Protein AF-A0A942EZL6-F1 (afdb_monomer_lite)

Radius of gyration: 17.62 Å; chains: 1; bounding box: 48×22×47 Å

Sequence (76 aa):
MAALLRNPRRGFPYNIAKISNEVEPEVTWSRYPGVDAGKLWIPSEEYSTDDANEIKEKSEKVIKIANDFISWWFRL

pLDDT: mean 84.79, std 16.09, range [37.59, 97.19]

Foldseek 3Di:
DPPVPPDPVPCLVVLLVVLCVVCVVVVVLQPDWDADPNDIRDNVVVDDPVNVVVNVVSVVVNVVSVVVVVCVVVVD

Secondary structure (DSSP, 8-state):
-TTGGG-TTTTHHHHHHHHHHHHHHHHHHTTS-EEETTEEE-HHHH--HHHHHHHHHHHHHHHHHHHHHHHHHHT-

Structure (mmCIF, N/CA/C/O backbone):
data_AF-A0A942EZL6-F1
#
_entry.id   AF-A0A942EZL6-F1
#
loop_
_atom_site.group_PDB
_atom_site.id
_atom_site.type_symbol
_atom_site.label_atom_id
_atom_site.label_alt_id
_atom_site.label_comp_id
_atom_site.label_asym_id
_atom_site.label_entity_id
_atom_site.label_seq_id
_atom_site.pdbx_PDB_ins_code
_atom_site.Cartn_x
_atom_site.Cartn_y
_atom_site.Cartn_z
_atom_site.occupancy
_atom_site.B_iso_or_equiv
_atom_site.auth_seq_id
_atom_site.auth_comp_id
_atom_site.auth_asym_id
_atom_site.auth_atom_id
_atom_site.pdbx_PDB_model_num
ATOM 1 N N . MET A 1 1 ? -34.356 -1.153 10.326 1.00 41.38 1 MET A N 1
ATOM 2 C CA . MET A 1 1 ? -33.989 -0.470 9.061 1.00 41.38 1 MET A CA 1
ATOM 3 C C . MET A 1 1 ? -33.997 1.067 9.133 1.00 41.38 1 MET A C 1
ATOM 5 O O . MET A 1 1 ? -33.145 1.680 8.511 1.00 41.38 1 MET A O 1
ATOM 9 N N . ALA A 1 2 ? -34.896 1.719 9.887 1.00 37.59 2 ALA A N 1
ATOM 10 C CA . ALA A 1 2 ? -35.060 3.186 9.852 1.00 37.59 2 ALA A CA 1
ATOM 11 C C . ALA A 1 2 ? -34.011 4.028 10.628 1.00 37.59 2 ALA A C 1
ATOM 13 O O . ALA A 1 2 ? -33.983 5.249 10.476 1.00 37.59 2 ALA A O 1
ATOM 14 N N . ALA A 1 3 ? -33.145 3.413 11.444 1.00 44.91 3 ALA A N 1
ATOM 15 C CA . ALA A 1 3 ? -32.157 4.136 12.260 1.00 44.91 3 ALA A CA 1
ATOM 16 C C . ALA A 1 3 ? -30.858 4.493 11.503 1.00 44.91 3 ALA A C 1
ATOM 18 O O . ALA A 1 3 ? -30.217 5.491 11.822 1.00 44.91 3 ALA A O 1
ATOM 19 N N . LEU A 1 4 ? -30.500 3.737 10.457 1.00 48.00 4 LEU A N 1
ATOM 20 C CA . LEU A 1 4 ? -29.273 3.957 9.671 1.00 48.00 4 LEU A CA 1
ATOM 21 C C . LEU A 1 4 ? -29.329 5.221 8.799 1.00 48.00 4 LEU A C 1
ATOM 23 O O . LEU A 1 4 ? -28.301 5.775 8.423 1.00 48.00 4 LEU A O 1
ATOM 27 N N . LEU A 1 5 ? -30.532 5.712 8.500 1.00 47.59 5 LEU A N 1
ATOM 28 C CA . LEU A 1 5 ? -30.737 6.833 7.588 1.00 47.59 5 LEU A CA 1
ATOM 29 C C . LEU A 1 5 ? -30.677 8.210 8.270 1.00 47.59 5 LEU A C 1
ATOM 31 O O . LEU A 1 5 ? -30.736 9.206 7.558 1.00 47.59 5 LEU A O 1
ATOM 35 N N . ARG A 1 6 ? -30.535 8.307 9.599 1.00 48.81 6 ARG A N 1
ATOM 36 C CA . ARG A 1 6 ? -30.530 9.602 10.316 1.00 48.81 6 ARG A CA 1
ATOM 37 C C . ARG A 1 6 ? -29.148 10.076 10.779 1.00 48.81 6 ARG A C 1
ATOM 39 O O . ARG A 1 6 ? -29.061 11.101 11.442 1.00 48.81 6 ARG A O 1
ATOM 46 N N . ASN A 1 7 ? -28.076 9.350 10.454 1.00 53.56 7 ASN A N 1
ATOM 47 C CA . ASN A 1 7 ? -26.730 9.676 10.927 1.00 53.56 7 ASN A CA 1
ATOM 48 C C . ASN A 1 7 ? -25.967 10.513 9.868 1.00 53.56 7 ASN A C 1
ATOM 50 O O . ASN A 1 7 ? -25.83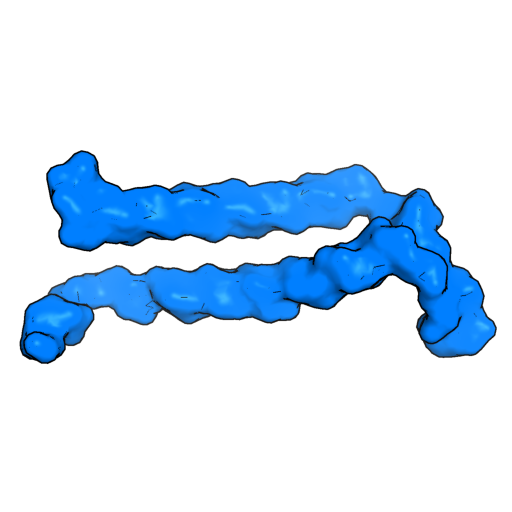5 10.043 8.735 1.00 53.56 7 ASN A O 1
ATOM 54 N N . PRO A 1 8 ? -25.440 11.713 10.189 1.00 49.72 8 PRO A N 1
ATOM 55 C CA . PRO A 1 8 ? -24.725 12.598 9.251 1.00 49.72 8 PRO A CA 1
ATOM 56 C C . PRO A 1 8 ? -23.455 12.007 8.599 1.00 49.72 8 PRO A C 1
ATOM 58 O O . PRO A 1 8 ? -22.845 12.644 7.747 1.00 49.72 8 PRO A O 1
ATOM 61 N N . ARG A 1 9 ? -23.057 10.773 8.932 1.00 55.59 9 ARG A N 1
ATOM 62 C CA . ARG A 1 9 ? -21.837 10.101 8.446 1.00 55.59 9 ARG A CA 1
ATOM 63 C C . ARG A 1 9 ? -22.015 9.270 7.162 1.00 55.59 9 ARG A C 1
ATOM 65 O O . ARG A 1 9 ? -21.242 8.347 6.919 1.00 55.59 9 ARG A O 1
ATOM 72 N N . ARG A 1 10 ? -23.000 9.581 6.309 1.00 51.94 10 ARG A N 1
ATOM 73 C CA . ARG A 1 10 ? -23.263 8.849 5.045 1.00 51.94 10 ARG A CA 1
ATOM 74 C C . ARG A 1 10 ? -22.0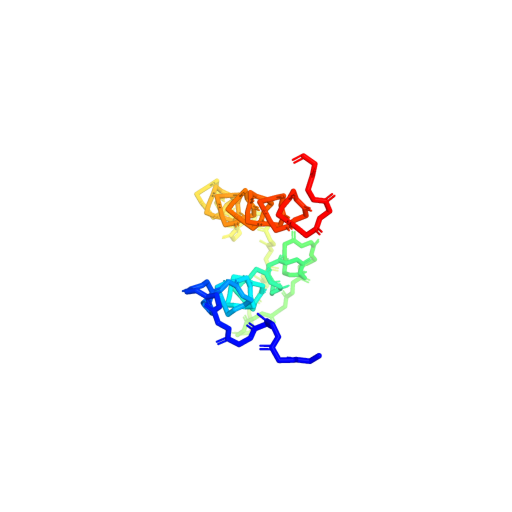90 8.828 4.041 1.00 51.94 10 ARG A C 1
ATOM 76 O O . ARG A 1 10 ? -22.126 8.030 3.116 1.00 51.94 10 ARG A O 1
ATOM 83 N N . GLY A 1 11 ? -21.044 9.639 4.231 1.00 55.50 11 GLY A N 1
ATOM 84 C CA . GLY A 1 11 ? -19.815 9.605 3.420 1.00 55.50 11 GLY A CA 1
ATOM 85 C C . GLY A 1 11 ? -18.780 8.541 3.827 1.00 55.50 11 GLY A C 1
ATOM 86 O O . GLY A 1 11 ? -17.771 8.389 3.145 1.00 55.50 11 GLY A O 1
ATOM 87 N N . PHE A 1 12 ? -19.006 7.810 4.925 1.00 66.38 12 PHE A N 1
ATOM 88 C CA . PHE A 1 12 ? -18.036 6.865 5.492 1.00 66.38 12 PHE A CA 1
ATOM 89 C C . PHE A 1 12 ? -17.647 5.705 4.548 1.00 66.38 12 PHE A C 1
ATOM 91 O O . PHE A 1 12 ? -16.454 5.551 4.280 1.00 66.38 12 PHE A O 1
ATOM 98 N N . PRO A 1 13 ? -18.595 4.926 3.979 1.00 67.31 13 PRO A N 1
ATOM 99 C CA . PRO A 1 13 ? -18.244 3.788 3.124 1.00 67.31 13 PRO A CA 1
ATOM 100 C C . PRO A 1 13 ? -17.658 4.240 1.785 1.00 67.31 13 PRO A C 1
ATOM 102 O O . PRO A 1 13 ? -16.797 3.573 1.224 1.00 67.31 13 PRO A O 1
ATOM 105 N N . TYR A 1 14 ? -18.106 5.398 1.291 1.00 76.81 14 TYR A N 1
ATOM 106 C CA . TYR A 1 14 ? -17.666 5.954 0.016 1.00 76.81 14 TYR A CA 1
ATOM 107 C C . TYR A 1 14 ? -16.173 6.302 0.025 1.00 76.81 14 TYR A C 1
ATOM 109 O O . TYR A 1 14 ? -15.455 5.961 -0.910 1.00 76.81 14 TYR A O 1
ATOM 117 N N . ASN A 1 15 ? -15.684 6.926 1.102 1.00 80.12 15 ASN A N 1
ATOM 118 C CA . ASN A 1 15 ? -14.270 7.287 1.210 1.00 80.12 15 ASN A CA 1
ATOM 119 C C . ASN A 1 15 ? -13.355 6.058 1.285 1.00 80.12 15 ASN A C 1
ATOM 121 O O . ASN A 1 15 ? -12.289 6.068 0.678 1.00 80.12 15 ASN A O 1
ATOM 125 N N . ILE A 1 16 ? -13.773 5.001 1.992 1.00 88.31 16 ILE A N 1
ATOM 126 C CA . ILE A 1 16 ? -13.017 3.741 2.041 1.00 88.31 16 ILE A CA 1
ATOM 127 C C . ILE A 1 16 ? -13.029 3.062 0.674 1.00 88.31 16 ILE A C 1
ATOM 129 O O . ILE A 1 16 ? -11.975 2.661 0.198 1.00 88.31 16 ILE A O 1
ATOM 133 N N . ALA A 1 17 ? -14.193 2.974 0.025 1.00 88.62 17 ALA A N 1
ATOM 134 C CA . ALA A 1 17 ? -14.312 2.368 -1.298 1.00 88.62 17 ALA A CA 1
ATOM 135 C C . ALA A 1 17 ? -13.432 3.084 -2.333 1.00 88.62 17 ALA A C 1
ATOM 137 O O . ALA A 1 17 ? -12.763 2.433 -3.130 1.00 88.62 17 ALA A O 1
ATOM 138 N N . LYS A 1 18 ? -13.371 4.421 -2.276 1.00 90.94 18 LYS A N 1
ATOM 139 C CA . LYS A 1 18 ? -12.476 5.207 -3.129 1.00 90.94 18 LYS A CA 1
ATOM 140 C C . LYS A 1 18 ? -11.005 4.854 -2.884 1.00 90.94 18 LYS A C 1
ATOM 142 O O . LYS A 1 18 ? -10.306 4.552 -3.840 1.00 90.94 18 LYS A O 1
ATOM 147 N N . ILE A 1 19 ? -10.557 4.855 -1.625 1.00 93.38 19 ILE A N 1
ATOM 148 C CA . ILE A 1 19 ? -9.168 4.500 -1.285 1.00 93.38 19 ILE A CA 1
ATOM 149 C C . ILE A 1 19 ? -8.856 3.056 -1.701 1.00 93.38 19 ILE A C 1
ATOM 151 O O . ILE A 1 19 ? -7.782 2.795 -2.227 1.00 93.38 19 ILE A O 1
ATOM 155 N N . SER A 1 20 ? -9.797 2.128 -1.520 1.00 91.00 20 SER A N 1
ATOM 156 C CA . SER A 1 20 ? -9.630 0.730 -1.927 1.00 91.00 20 SER A CA 1
ATOM 157 C C . SER A 1 20 ? -9.357 0.607 -3.425 1.00 91.00 20 SER A C 1
ATOM 159 O O . SER A 1 20 ? -8.402 -0.060 -3.801 1.00 91.00 20 SER A O 1
ATOM 161 N N . ASN A 1 21 ? -10.137 1.296 -4.265 1.00 92.88 21 ASN A N 1
ATOM 162 C CA . ASN A 1 21 ? -9.935 1.287 -5.718 1.00 92.88 21 ASN A CA 1
ATOM 163 C C . ASN A 1 21 ? -8.580 1.881 -6.138 1.00 92.88 21 ASN A C 1
ATOM 165 O O . ASN A 1 21 ? -8.050 1.503 -7.176 1.00 92.88 21 ASN A O 1
ATOM 169 N N . GLU A 1 22 ? -8.038 2.824 -5.362 1.00 93.06 22 GLU A N 1
ATOM 170 C CA . GLU A 1 22 ? -6.719 3.413 -5.621 1.00 93.06 22 GLU A CA 1
ATOM 171 C C . GLU A 1 22 ? -5.571 2.485 -5.190 1.00 93.06 22 GLU A C 1
ATOM 173 O O . GLU A 1 22 ? -4.537 2.471 -5.840 1.00 93.06 22 GLU A O 1
ATOM 178 N N . VAL A 1 23 ? -5.733 1.718 -4.104 1.00 93.50 23 VAL A N 1
ATOM 179 C CA . VAL A 1 23 ? -4.663 0.875 -3.531 1.00 93.50 23 VAL A CA 1
ATOM 180 C C . VAL A 1 23 ? -4.633 -0.534 -4.134 1.00 93.50 23 VAL A C 1
ATOM 182 O O . VAL A 1 23 ? -3.573 -1.151 -4.204 1.00 93.50 23 VAL A O 1
ATOM 185 N N . GLU A 1 24 ? -5.776 -1.072 -4.564 1.00 92.38 24 GLU A N 1
ATOM 186 C CA . GLU A 1 24 ? -5.893 -2.448 -5.070 1.00 92.38 24 GLU A CA 1
ATOM 187 C C . GLU A 1 24 ? -4.929 -2.789 -6.228 1.00 92.38 24 GLU A C 1
ATOM 189 O O . GLU A 1 24 ? -4.322 -3.866 -6.175 1.00 92.38 24 GLU A O 1
ATOM 194 N N . PRO A 1 25 ? -4.702 -1.912 -7.229 1.00 90.75 25 PRO A N 1
ATOM 195 C CA . PRO A 1 25 ? -3.711 -2.172 -8.273 1.00 90.75 25 PRO A CA 1
ATOM 196 C C . PRO A 1 25 ? -2.304 -2.388 -7.701 1.00 90.75 25 PRO A C 1
ATOM 198 O O . PRO A 1 25 ? -1.626 -3.354 -8.063 1.00 90.75 25 PRO A O 1
ATOM 201 N N . GLU A 1 26 ? -1.901 -1.571 -6.729 1.00 91.62 26 GLU A N 1
ATOM 202 C CA . GLU A 1 26 ? -0.549 -1.575 -6.160 1.00 91.62 26 GLU A CA 1
ATOM 203 C C . GLU A 1 26 ? -0.197 -2.903 -5.471 1.00 91.62 26 GLU A C 1
ATOM 205 O O . GLU A 1 26 ? 0.957 -3.328 -5.462 1.00 91.62 26 GLU A O 1
ATOM 210 N N . VAL A 1 27 ? -1.191 -3.638 -4.958 1.00 86.31 27 VAL A N 1
ATOM 211 C CA . VAL A 1 27 ? -1.003 -4.971 -4.346 1.00 86.31 27 VAL A CA 1
ATOM 212 C C . VAL A 1 27 ? -0.545 -6.022 -5.368 1.00 86.31 27 VAL A C 1
ATOM 214 O O . VAL A 1 27 ? 0.149 -6.993 -5.035 1.00 86.31 27 VAL A O 1
ATOM 217 N N . THR A 1 28 ? -0.955 -5.860 -6.624 1.00 86.31 28 THR A N 1
ATOM 218 C CA . THR A 1 28 ? -0.594 -6.777 -7.711 1.00 86.31 28 THR A CA 1
ATOM 219 C C . THR A 1 28 ? 0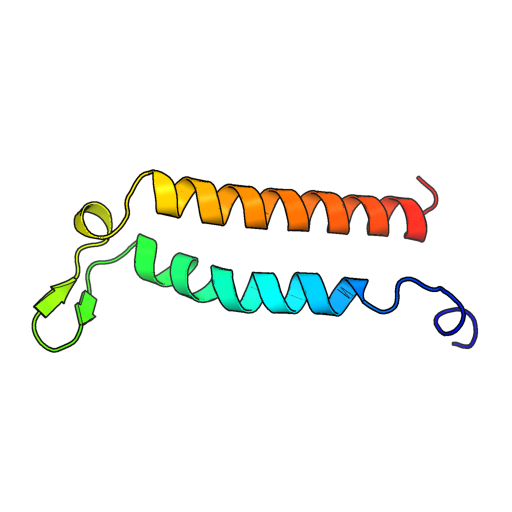.723 -6.365 -8.344 1.00 86.31 28 THR A C 1
ATOM 221 O O . THR A 1 28 ? 1.611 -7.207 -8.490 1.00 86.31 28 THR A O 1
ATOM 224 N N . TRP A 1 29 ? 0.857 -5.081 -8.673 1.00 90.44 29 TRP A N 1
ATOM 225 C CA . TRP A 1 29 ? 2.008 -4.565 -9.401 1.00 90.44 29 TRP A CA 1
ATOM 226 C C . TRP A 1 29 ? 3.276 -4.652 -8.544 1.00 90.44 29 TRP A C 1
ATOM 228 O O . TRP A 1 29 ? 4.261 -5.219 -8.995 1.00 90.44 29 TRP A O 1
ATOM 238 N N . SER A 1 30 ? 3.247 -4.284 -7.261 1.00 94.00 30 SER A N 1
ATOM 239 C CA . SER A 1 30 ? 4.437 -4.248 -6.379 1.00 94.00 30 SER A CA 1
ATOM 240 C C . SER A 1 30 ? 5.271 -5.534 -6.219 1.00 94.00 30 SER A C 1
ATOM 242 O O . SER A 1 30 ? 6.331 -5.486 -5.597 1.00 94.00 30 SER A O 1
ATOM 244 N N . ARG A 1 31 ? 4.842 -6.694 -6.738 1.00 91.31 31 ARG A N 1
ATOM 245 C CA . ARG A 1 31 ? 5.461 -7.997 -6.429 1.00 91.31 31 ARG A CA 1
ATOM 246 C C . ARG A 1 31 ? 6.153 -8.695 -7.588 1.00 91.31 31 ARG A C 1
ATOM 248 O O . ARG A 1 31 ? 7.125 -9.409 -7.351 1.00 91.31 31 ARG A O 1
ATOM 255 N N . TYR A 1 32 ? 5.652 -8.551 -8.810 1.00 90.81 32 TYR A N 1
ATOM 256 C CA . TYR A 1 32 ? 6.112 -9.365 -9.932 1.00 90.81 32 TYR A CA 1
ATOM 257 C C . TYR A 1 32 ? 6.465 -8.487 -11.127 1.00 90.81 32 TYR A C 1
ATOM 259 O O . TYR A 1 32 ? 5.649 -7.650 -11.504 1.00 90.81 32 TYR A O 1
ATOM 267 N N . PRO A 1 33 ? 7.642 -8.689 -11.749 1.00 93.25 33 PRO A N 1
ATOM 268 C CA . PRO A 1 33 ? 7.954 -8.048 -13.013 1.00 93.25 33 PRO A CA 1
ATOM 269 C C . PRO A 1 33 ? 6.882 -8.327 -14.069 1.00 93.25 33 PRO A C 1
ATOM 271 O O . PRO A 1 33 ? 6.322 -9.425 -14.133 1.00 93.25 33 PRO A O 1
ATOM 274 N N . GLY A 1 34 ? 6.626 -7.332 -14.908 1.00 91.94 34 GLY A N 1
ATOM 275 C CA . GLY A 1 34 ? 5.613 -7.369 -15.955 1.00 91.94 34 GLY A CA 1
ATOM 276 C C . GLY A 1 34 ? 6.132 -6.804 -17.270 1.00 91.94 34 GLY A C 1
ATOM 277 O O . GLY A 1 34 ? 7.295 -6.419 -17.392 1.00 91.94 34 GLY A O 1
ATOM 278 N N . VAL A 1 35 ? 5.257 -6.754 -18.271 1.00 93.62 35 VAL A N 1
ATOM 279 C CA . VAL A 1 35 ? 5.513 -6.014 -19.508 1.00 93.62 35 VAL A CA 1
ATOM 280 C C . VAL A 1 35 ? 4.452 -4.936 -19.625 1.00 93.62 35 VAL A C 1
ATOM 282 O O . VAL A 1 35 ? 3.269 -5.259 -19.721 1.00 93.62 35 VAL A O 1
ATOM 285 N N . ASP A 1 36 ? 4.883 -3.679 -19.651 1.00 90.25 36 ASP A N 1
ATOM 286 C CA . ASP A 1 36 ? 4.017 -2.528 -19.889 1.00 90.25 36 ASP A CA 1
ATOM 287 C C . ASP A 1 36 ? 4.523 -1.737 -21.099 1.00 90.25 36 ASP A C 1
ATOM 289 O O . ASP A 1 36 ? 5.720 -1.492 -21.249 1.00 90.25 36 ASP A O 1
ATOM 293 N N . ALA A 1 37 ? 3.617 -1.413 -22.024 1.00 90.44 37 ALA A N 1
ATOM 294 C CA . ALA A 1 37 ? 3.922 -0.726 -23.285 1.00 90.44 37 ALA A CA 1
ATOM 295 C C . ALA A 1 37 ? 5.143 -1.288 -24.064 1.00 90.44 37 ALA A C 1
ATOM 297 O O . ALA A 1 37 ? 5.884 -0.548 -24.713 1.00 90.44 37 ALA A O 1
ATOM 298 N N . GLY A 1 38 ? 5.362 -2.609 -24.006 1.00 93.81 38 GLY A N 1
ATOM 299 C CA . GLY A 1 38 ? 6.482 -3.284 -24.675 1.00 93.81 38 GLY A CA 1
ATOM 300 C C . GLY A 1 38 ? 7.839 -3.135 -23.975 1.00 93.81 38 GLY A C 1
ATOM 301 O O . GLY A 1 38 ? 8.860 -3.501 -24.557 1.00 93.81 38 GLY A O 1
ATOM 302 N N . LYS A 1 39 ? 7.866 -2.620 -22.743 1.00 93.69 39 LYS A N 1
ATOM 303 C CA . LYS A 1 39 ? 9.053 -2.532 -21.888 1.00 93.69 39 LYS A CA 1
ATOM 304 C C . LYS A 1 39 ? 8.922 -3.460 -20.687 1.00 93.69 39 LYS A C 1
ATOM 306 O O . LYS A 1 39 ? 7.820 -3.730 -20.216 1.00 93.69 39 LYS A O 1
ATOM 311 N N . LEU A 1 40 ? 10.064 -3.954 -20.212 1.00 94.62 40 LEU A N 1
ATOM 312 C CA . LEU A 1 40 ? 10.130 -4.694 -18.959 1.00 94.62 40 LEU A CA 1
ATOM 313 C C . LEU A 1 40 ? 9.841 -3.722 -17.814 1.00 94.62 40 LEU A C 1
ATOM 315 O O . LEU A 1 40 ? 10.506 -2.698 -17.703 1.00 94.62 40 LEU A O 1
ATOM 319 N N . TRP A 1 41 ? 8.852 -4.059 -17.000 1.00 94.31 41 TRP A N 1
ATOM 320 C CA . TRP A 1 41 ? 8.455 -3.310 -15.819 1.00 94.31 41 TRP A CA 1
ATOM 321 C C . TRP A 1 41 ? 8.945 -4.078 -14.587 1.00 94.31 41 TRP A C 1
ATOM 323 O O . TRP A 1 41 ? 8.579 -5.245 -14.411 1.00 94.31 41 TRP A O 1
ATOM 333 N N . ILE A 1 42 ? 9.814 -3.474 -13.772 1.00 95.06 42 ILE A N 1
ATOM 334 C CA . ILE A 1 42 ? 10.421 -4.119 -12.597 1.00 95.06 42 ILE A CA 1
ATOM 335 C C . ILE A 1 42 ? 10.010 -3.346 -11.339 1.00 95.06 42 ILE A C 1
ATOM 337 O O . ILE A 1 42 ? 10.501 -2.242 -11.132 1.00 95.06 42 ILE A O 1
ATOM 341 N N . PRO A 1 43 ? 9.186 -3.918 -10.440 1.00 94.69 43 PRO A N 1
ATOM 342 C CA . PRO A 1 43 ? 8.610 -3.157 -9.331 1.00 94.69 43 PRO A CA 1
ATOM 343 C C . PRO A 1 43 ? 9.645 -2.426 -8.464 1.00 94.69 43 PRO A C 1
ATOM 345 O O . PRO A 1 43 ? 9.447 -1.274 -8.100 1.00 94.69 43 PRO A O 1
ATOM 348 N N . SER A 1 44 ? 10.780 -3.060 -8.160 1.00 94.50 44 SER A N 1
ATOM 349 C CA . SER A 1 44 ? 11.826 -2.445 -7.331 1.00 94.50 44 SER A CA 1
ATOM 350 C C . SER A 1 44 ? 12.527 -1.242 -7.971 1.00 94.50 44 SER A C 1
ATOM 352 O O . SER A 1 44 ? 13.238 -0.530 -7.271 1.00 94.50 44 SER A O 1
ATOM 354 N N . GLU A 1 45 ? 12.389 -1.055 -9.283 1.00 95.56 45 GLU A N 1
ATOM 355 C CA . GLU A 1 45 ? 12.941 0.084 -10.026 1.00 95.56 45 GLU A CA 1
ATOM 356 C C . GLU A 1 45 ? 11.896 1.190 -10.238 1.00 95.56 45 GLU A C 1
ATOM 358 O O . GLU A 1 45 ? 12.259 2.347 -10.432 1.00 95.56 45 GLU A O 1
ATOM 363 N N . GLU A 1 46 ? 10.613 0.832 -10.178 1.00 93.81 46 GLU A N 1
ATOM 364 C CA . GLU A 1 46 ? 9.483 1.699 -10.525 1.00 93.81 46 GLU A CA 1
ATOM 365 C C . GLU A 1 46 ? 8.852 2.361 -9.293 1.00 93.81 46 GLU A C 1
ATOM 367 O O . GLU A 1 46 ? 8.343 3.474 -9.391 1.00 93.81 46 GLU A O 1
ATOM 372 N N . TYR A 1 47 ? 8.913 1.713 -8.122 1.00 94.06 47 TYR A N 1
ATOM 373 C CA . TYR A 1 47 ? 8.418 2.293 -6.871 1.00 94.06 47 TYR A CA 1
ATOM 374 C C . TYR A 1 47 ? 9.500 3.052 -6.111 1.00 94.06 47 TYR A C 1
ATOM 376 O O . TYR A 1 47 ? 10.583 2.538 -5.821 1.00 94.06 47 TYR A O 1
ATOM 384 N N . SER A 1 48 ? 9.146 4.257 -5.686 1.00 96.00 48 SER A N 1
ATOM 385 C CA . SER A 1 48 ? 9.932 5.084 -4.784 1.00 96.00 48 SER A CA 1
ATOM 386 C C . SER A 1 48 ? 9.480 4.946 -3.325 1.00 96.00 48 SER A C 1
ATOM 388 O O . SER A 1 48 ? 8.419 4.408 -2.997 1.00 96.00 48 SER A O 1
ATOM 390 N N . THR A 1 49 ? 10.287 5.492 -2.414 1.00 96.19 49 THR A N 1
ATOM 391 C CA . THR A 1 49 ? 9.903 5.646 -1.003 1.00 96.19 49 THR A CA 1
ATOM 392 C C . THR A 1 49 ? 8.664 6.531 -0.839 1.00 96.19 49 THR A C 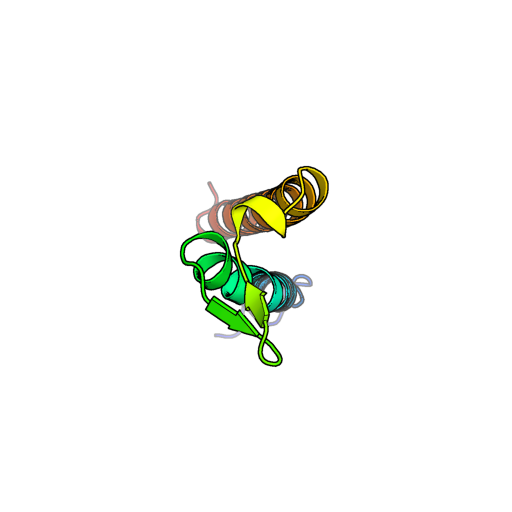1
ATOM 394 O O 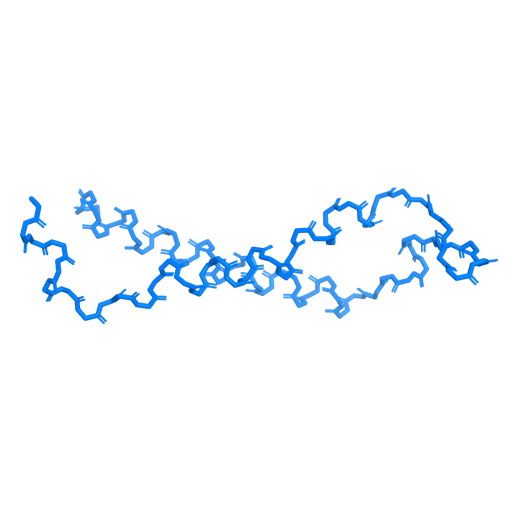. THR A 1 49 ? 7.878 6.312 0.082 1.00 96.19 49 THR A O 1
ATOM 397 N N . ASP A 1 50 ? 8.477 7.518 -1.717 1.00 97.19 50 ASP A N 1
ATOM 398 C CA . ASP A 1 50 ? 7.344 8.441 -1.641 1.00 97.19 50 ASP A CA 1
ATOM 399 C C . ASP A 1 50 ? 6.034 7.734 -2.008 1.00 97.19 50 ASP A C 1
ATOM 401 O O . ASP A 1 50 ? 5.047 7.891 -1.288 1.00 97.19 50 ASP A O 1
ATOM 405 N N . ASP A 1 51 ? 6.050 6.852 -3.013 1.00 94.44 51 ASP A N 1
ATOM 406 C CA . ASP A 1 51 ? 4.896 6.009 -3.362 1.00 94.44 51 ASP A CA 1
ATOM 407 C C . ASP A 1 51 ? 4.501 5.108 -2.182 1.00 94.44 51 ASP A C 1
ATOM 409 O O . ASP A 1 51 ? 3.329 4.998 -1.810 1.00 94.44 51 ASP A O 1
ATOM 413 N N . ALA A 1 52 ? 5.494 4.503 -1.521 1.00 93.88 52 ALA A N 1
ATOM 414 C CA . ALA A 1 52 ? 5.260 3.681 -0.338 1.00 93.88 52 ALA A CA 1
ATOM 415 C C . ALA A 1 52 ? 4.641 4.491 0.817 1.00 93.88 52 ALA A C 1
ATOM 417 O O . ALA A 1 52 ? 3.734 4.005 1.502 1.00 93.88 52 ALA A O 1
ATOM 418 N N . ASN A 1 53 ? 5.102 5.727 1.028 1.00 96.94 53 ASN A N 1
ATOM 419 C CA . ASN A 1 53 ? 4.550 6.619 2.045 1.00 96.94 53 ASN A CA 1
ATOM 420 C C . ASN A 1 53 ? 3.108 7.032 1.721 1.00 96.94 53 ASN A C 1
ATOM 422 O O . ASN A 1 53 ? 2.263 6.998 2.616 1.00 96.94 53 ASN A O 1
ATOM 426 N N . GLU A 1 54 ? 2.789 7.334 0.461 1.00 95.69 54 GLU A N 1
ATOM 427 C CA . GLU A 1 54 ? 1.422 7.671 0.047 1.00 95.69 54 GLU A CA 1
ATOM 428 C C . GLU A 1 54 ? 0.446 6.519 0.348 1.00 95.69 54 GLU A C 1
ATOM 430 O O . GLU A 1 54 ? -0.611 6.717 0.963 1.00 95.69 54 GLU A O 1
ATOM 435 N N . ILE A 1 55 ? 0.801 5.288 -0.034 1.00 94.88 55 ILE A N 1
ATOM 436 C CA . ILE A 1 55 ? -0.042 4.107 0.207 1.00 94.88 55 ILE A CA 1
ATOM 437 C C . ILE A 1 55 ? -0.173 3.810 1.703 1.00 94.88 55 ILE A C 1
ATOM 439 O O . ILE A 1 55 ? -1.253 3.426 2.175 1.00 94.88 55 ILE A O 1
ATOM 443 N N . LYS A 1 56 ? 0.891 4.035 2.479 1.00 95.56 56 LYS A N 1
ATOM 444 C CA . LYS A 1 56 ? 0.858 3.922 3.938 1.00 95.56 56 LYS A CA 1
ATOM 445 C C . LYS A 1 56 ? -0.143 4.904 4.551 1.00 95.56 56 LYS A C 1
ATOM 447 O O . LYS A 1 56 ? -1.010 4.469 5.307 1.00 95.56 56 LYS A O 1
ATOM 452 N N . GLU A 1 57 ? -0.088 6.187 4.203 1.00 96.56 57 GLU A N 1
ATOM 453 C CA . GLU A 1 57 ? -1.008 7.207 4.730 1.00 96.56 57 GLU A CA 1
ATOM 454 C C . GLU A 1 57 ? -2.475 6.893 4.394 1.00 96.56 57 GLU A C 1
ATOM 456 O O . GLU A 1 57 ? -3.368 6.999 5.246 1.00 96.56 57 GLU A O 1
ATOM 461 N N . LYS A 1 58 ? -2.738 6.439 3.161 1.00 94.81 58 LYS A N 1
ATOM 462 C CA . LYS A 1 58 ? -4.066 5.968 2.736 1.00 94.81 58 LYS A CA 1
ATOM 463 C C . LYS A 1 58 ? -4.547 4.795 3.593 1.00 94.81 58 LYS A C 1
ATOM 465 O O . LYS A 1 58 ? -5.695 4.794 4.048 1.00 94.81 58 LYS A O 1
ATOM 470 N N . SER A 1 59 ? -3.669 3.832 3.855 1.00 94.12 59 SER A N 1
ATOM 471 C CA . SER A 1 59 ? -3.970 2.645 4.663 1.00 94.12 59 SER A CA 1
ATOM 472 C C . SER A 1 59 ? -4.242 2.997 6.128 1.00 94.12 59 SER A C 1
ATOM 474 O O . SER A 1 59 ? -5.239 2.549 6.698 1.00 94.12 59 SER A O 1
ATOM 476 N N . GLU A 1 60 ? -3.426 3.863 6.732 1.00 95.81 60 GLU A N 1
ATOM 477 C CA . GLU A 1 60 ? -3.620 4.357 8.103 1.00 95.81 60 GLU A CA 1
ATOM 478 C C . GLU A 1 60 ? -4.960 5.082 8.258 1.00 95.81 60 GLU A C 1
ATOM 480 O O . GLU A 1 60 ? -5.694 4.868 9.230 1.00 95.81 60 GLU A O 1
ATOM 485 N N . LYS A 1 61 ? -5.333 5.892 7.261 1.00 93.19 61 LYS A N 1
ATOM 486 C CA . LYS A 1 61 ? -6.636 6.558 7.219 1.00 93.19 61 LYS A CA 1
ATOM 487 C C . LYS A 1 61 ? -7.785 5.551 7.185 1.00 93.19 61 LYS A C 1
ATOM 489 O O . LYS A 1 61 ? -8.750 5.729 7.927 1.00 93.19 61 LYS A O 1
ATOM 494 N N . VAL A 1 62 ? -7.692 4.497 6.372 1.00 92.75 62 VAL A N 1
ATOM 495 C CA . VAL A 1 62 ? -8.712 3.433 6.321 1.00 92.75 62 VAL A CA 1
ATOM 496 C C . VAL A 1 62 ? -8.808 2.693 7.653 1.00 92.75 62 VAL A C 1
ATOM 498 O O . VAL A 1 62 ? -9.919 2.500 8.142 1.00 92.75 62 VAL A O 1
ATOM 501 N N . ILE A 1 63 ? -7.682 2.343 8.279 1.00 93.88 63 ILE A N 1
ATOM 502 C CA . ILE A 1 63 ? -7.656 1.671 9.589 1.00 93.88 63 ILE A CA 1
ATOM 503 C C . ILE A 1 63 ? -8.341 2.529 10.651 1.00 93.88 63 ILE A C 1
ATOM 505 O O . ILE A 1 63 ? -9.208 2.039 11.375 1.00 93.88 63 ILE A O 1
ATOM 509 N N . LYS A 1 64 ? -8.000 3.821 10.730 1.00 92.81 64 LYS A N 1
ATOM 510 C CA . LYS A 1 64 ? -8.634 4.751 11.673 1.00 92.81 64 LYS A CA 1
ATOM 511 C C . LYS A 1 64 ? -10.147 4.793 11.477 1.00 92.81 64 LYS A C 1
ATOM 513 O O . LYS A 1 64 ? -10.900 4.648 12.433 1.00 92.81 64 LYS A O 1
ATOM 518 N N . ILE A 1 65 ? -10.581 4.950 10.230 1.00 88.75 65 ILE A N 1
ATOM 519 C CA . ILE A 1 65 ? -11.993 4.986 9.854 1.00 88.75 65 ILE A CA 1
ATOM 520 C C . ILE A 1 65 ? -12.685 3.666 10.256 1.00 88.75 65 ILE A C 1
ATOM 522 O O . ILE A 1 65 ? -13.725 3.689 10.912 1.00 88.75 65 ILE A O 1
ATOM 526 N N . ALA A 1 66 ? -12.099 2.510 9.944 1.00 89.50 66 ALA A N 1
ATOM 527 C CA . ALA A 1 66 ? -12.643 1.208 10.327 1.00 89.50 66 ALA A CA 1
ATOM 528 C C . ALA A 1 66 ? -12.783 1.058 11.853 1.00 89.50 66 ALA A C 1
ATOM 530 O O . ALA A 1 66 ? -13.839 0.639 12.329 1.00 89.50 66 ALA A O 1
ATOM 531 N N . ASN A 1 67 ? -11.768 1.469 12.616 1.00 91.62 67 ASN A N 1
ATOM 532 C CA . ASN A 1 67 ? -11.802 1.451 14.078 1.00 91.62 67 ASN A CA 1
ATOM 533 C C . ASN A 1 67 ? -12.899 2.369 14.635 1.00 91.62 67 ASN A C 1
ATOM 535 O O . ASN A 1 67 ? -13.705 1.920 15.447 1.00 91.62 67 ASN A O 1
ATOM 539 N N . ASP A 1 68 ? -13.006 3.606 14.140 1.00 88.94 68 ASP A N 1
ATOM 540 C CA . ASP A 1 68 ? -14.052 4.555 14.549 1.00 88.94 68 ASP A CA 1
ATOM 541 C C . ASP A 1 68 ? -15.463 3.987 14.309 1.00 88.94 68 ASP A C 1
ATOM 543 O O . ASP A 1 68 ? -16.390 4.216 15.095 1.00 88.94 68 ASP A O 1
ATOM 547 N N . PHE A 1 69 ? -15.647 3.241 13.216 1.00 86.75 69 PHE A N 1
ATOM 548 C CA . PHE A 1 69 ? -16.908 2.568 12.920 1.00 86.75 69 PHE A CA 1
ATOM 549 C C . PHE A 1 69 ? -17.186 1.405 13.858 1.00 86.75 69 PHE A C 1
ATOM 551 O O . PHE A 1 69 ? -18.306 1.307 14.354 1.00 86.75 69 PHE A O 1
ATOM 558 N N . ILE A 1 70 ? -16.197 0.548 14.115 1.00 89.75 70 ILE A N 1
ATOM 559 C CA . ILE A 1 70 ? -16.338 -0.584 15.035 1.00 89.75 70 ILE A CA 1
ATOM 560 C C . ILE A 1 70 ? -16.686 -0.073 16.438 1.00 89.75 70 ILE A C 1
ATOM 562 O O . ILE A 1 70 ? -17.673 -0.534 17.013 1.00 89.75 70 ILE A O 1
ATOM 566 N N . SER A 1 71 ? -15.960 0.926 16.952 1.00 91.00 71 SER A N 1
ATOM 567 C CA . SER A 1 71 ? -16.250 1.546 18.252 1.00 91.00 71 SER A CA 1
ATOM 568 C C . SER A 1 71 ? -17.660 2.124 18.302 1.00 91.00 71 SER A C 1
ATOM 570 O O . SER A 1 71 ? -18.400 1.876 19.249 1.00 91.00 71 SER A O 1
ATOM 572 N N . TRP A 1 72 ? -18.095 2.8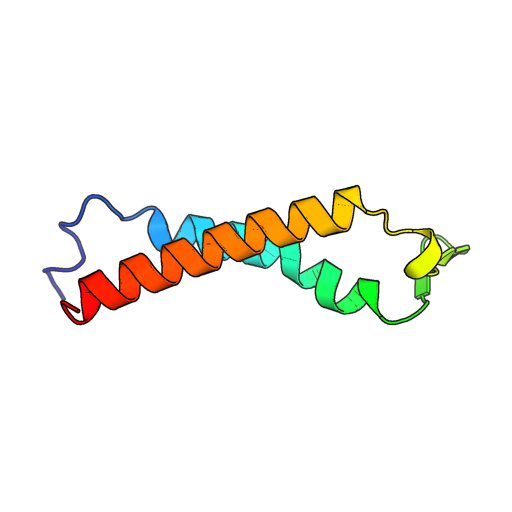30 17.254 1.00 87.69 72 TRP A N 1
ATOM 573 C CA . TRP A 1 72 ? -19.465 3.340 17.185 1.00 87.69 72 TRP A CA 1
ATOM 574 C C . TRP A 1 72 ? -20.520 2.223 17.134 1.00 87.69 72 TRP A C 1
ATOM 576 O O . TRP A 1 72 ? -21.542 2.312 17.818 1.00 87.69 72 TRP A O 1
ATOM 586 N N . TRP A 1 73 ? -20.292 1.189 16.321 1.00 88.69 73 TRP A N 1
ATOM 587 C CA . TRP A 1 73 ? -21.254 0.113 16.083 1.00 88.69 73 TRP A CA 1
ATOM 588 C C . TRP A 1 73 ? -21.473 -0.735 17.332 1.00 88.69 73 TRP A C 1
ATOM 590 O O . TRP A 1 73 ? -22.611 -1.015 17.709 1.00 88.69 73 TRP A O 1
ATOM 600 N N . PHE A 1 74 ? -20.377 -1.114 17.986 1.00 93.38 74 PHE A N 1
ATOM 601 C CA . PHE A 1 74 ? -20.395 -1.984 19.156 1.00 93.38 74 PHE A CA 1
ATOM 602 C C . PHE A 1 74 ? -20.401 -1.221 20.483 1.00 93.38 74 PHE A C 1
ATOM 604 O O . PHE A 1 74 ? -20.536 -1.851 21.527 1.00 93.38 74 PHE A O 1
ATOM 611 N N . ARG A 1 75 ? -20.332 0.119 20.449 1.00 88.62 75 ARG A N 1
ATOM 612 C CA . ARG A 1 75 ? -20.240 0.991 21.633 1.00 88.62 75 ARG A CA 1
ATOM 613 C C . ARG A 1 75 ? -19.068 0.607 22.549 1.00 88.62 75 ARG A C 1
ATOM 615 O O . ARG A 1 75 ? -19.242 0.555 23.766 1.00 88.62 75 ARG A O 1
ATOM 622 N N . LEU A 1 76 ? -17.924 0.301 21.934 1.00 70.31 76 LEU A N 1
ATOM 623 C CA . LEU A 1 76 ? -16.649 0.038 22.614 1.00 70.31 76 LEU A CA 1
ATOM 624 C C . LEU A 1 76 ? -15.971 1.343 23.034 1.00 70.31 76 LEU A C 1
ATOM 626 O O . LEU A 1 76 ? -16.120 2.340 22.286 1.00 70.31 76 LEU A O 1
#